Protein AF-A0A536CK21-F1 (afdb_monomer_lite)

Sequence (171 aa):
MSGPRALVLLSLALVAFRLASAALVVVQPGFTDAFYYASVARRLAHGDGLTADFVWNFIEAPNFAPLPVPSHRFWMPLTSVVQAVGIVALEPALGTFRAAQAAIVAVGAFVPAAAYLAARAIGGSSRAALVGAALTGIGGGAFAPAWVTLDSFAIAALVGTLFFVAFERAA

Secondary structure (DSSP, 8-state):
--HHHHHHHHHHHHHHHHHHHHHHT-SS--SHHHHHHHHHHHHHHTT--SEESS-SSTTTSGGGPPSSEE--SSS-THHHHHHHHHHHHHHHHH-HHHHHHHHHHHHHTTHHHHHHHHHHHTT--HHHHHHHHHHHHTTTTTTGGGGTSSSSHHHHHHHHHHHHHHHHHH-

Foldseek 3Di:
DDLVVLLVVLLVVLLVVLVCCCVPPPVDADDLVLVVLLQQLVCCLVPVNQWQQDDSDCQQQPPNNHPGTHPQPPHDNVLSPLLNVQCNVPCVPQNSLVSSLVSLSVLLSCLLVLQLLLCVLVVHDSVRSNVSSNCVSCVVVVCNCVSRGSDCSSVCSRVVSVVVSVVSVVD

pLDDT: mean 94.37, std 5.35, range [59.34, 98.88]

Structure (mmCIF, N/CA/C/O backbone):
data_AF-A0A536CK21-F1
#
_entry.id   AF-A0A536CK21-F1
#
loop_
_atom_site.group_PDB
_atom_site.id
_atom_site.type_symbol
_atom_site.label_atom_id
_atom_site.label_alt_id
_atom_site.label_comp_id
_atom_site.label_asym_id
_atom_site.label_entity_id
_atom_site.label_seq_id
_atom_site.pdbx_PDB_ins_code
_atom_site.Cartn_x
_atom_site.Cartn_y
_atom_site.Cartn_z
_atom_site.occupancy
_atom_site.B_iso_or_equiv
_atom_site.auth_seq_id
_atom_site.auth_comp_id
_atom_site.auth_asym_id
_atom_site.auth_atom_id
_atom_site.pdbx_PDB_model_num
ATOM 1 N N . MET A 1 1 ? -22.508 10.118 18.276 1.00 59.34 1 MET A N 1
ATOM 2 C CA . MET A 1 1 ? -22.511 9.506 16.924 1.00 59.34 1 MET A CA 1
ATOM 3 C C . MET A 1 1 ? -22.443 7.993 17.059 1.00 59.34 1 MET A C 1
ATOM 5 O O . MET A 1 1 ? -21.787 7.527 17.980 1.00 59.34 1 MET A O 1
ATOM 9 N N . SER A 1 2 ? -23.096 7.228 16.180 1.00 76.94 2 SER A N 1
ATOM 10 C CA . SER A 1 2 ? -22.942 5.767 16.160 1.00 76.94 2 SER A CA 1
ATOM 11 C C . SER A 1 2 ? -21.528 5.371 15.710 1.00 76.94 2 SER A C 1
ATOM 13 O O . SER A 1 2 ? -20.902 6.091 14.928 1.00 76.94 2 SER A O 1
ATOM 15 N N . GLY A 1 3 ? -21.031 4.226 16.189 1.00 81.50 3 GLY A N 1
ATOM 16 C CA . GLY A 1 3 ? -19.699 3.704 15.847 1.00 81.50 3 GLY A CA 1
ATOM 17 C C . GLY A 1 3 ? -19.396 3.680 14.339 1.00 81.50 3 GLY A C 1
ATOM 18 O O . GLY A 1 3 ? -18.351 4.192 13.946 1.00 81.50 3 GLY A O 1
ATOM 19 N N . PRO A 1 4 ? -20.317 3.204 13.475 1.00 87.50 4 PRO A N 1
ATOM 20 C CA . PRO A 1 4 ? -20.099 3.178 12.027 1.00 87.50 4 PRO A CA 1
ATOM 21 C C . PRO A 1 4 ? -19.946 4.565 11.391 1.00 87.50 4 PRO A C 1
ATOM 23 O O . PRO A 1 4 ? -19.056 4.771 10.573 1.00 87.50 4 PRO A O 1
ATOM 26 N N . ARG A 1 5 ? -20.766 5.549 11.793 1.00 92.88 5 ARG A N 1
ATOM 27 C CA . ARG A 1 5 ? -20.655 6.923 11.266 1.00 92.88 5 ARG A CA 1
ATOM 28 C C . ARG A 1 5 ? -19.329 7.564 11.667 1.00 92.88 5 ARG A C 1
ATOM 30 O O . ARG A 1 5 ? -18.701 8.231 10.853 1.00 92.88 5 ARG A O 1
ATOM 37 N N . ALA A 1 6 ? -18.901 7.346 12.911 1.00 94.38 6 ALA A N 1
ATOM 38 C CA . ALA A 1 6 ? -17.611 7.831 13.390 1.00 94.38 6 ALA A CA 1
ATOM 39 C C . ALA A 1 6 ? -16.441 7.194 12.627 1.00 94.38 6 ALA A C 1
ATOM 41 O O . ALA A 1 6 ? -15.510 7.904 12.261 1.00 94.38 6 ALA A O 1
ATOM 42 N N . LEU A 1 7 ? -16.518 5.892 12.333 1.00 95.69 7 LEU A N 1
ATOM 43 C CA . LEU A 1 7 ? -15.502 5.198 11.543 1.00 95.69 7 LEU A CA 1
ATOM 44 C C . LEU A 1 7 ? -15.407 5.758 10.120 1.00 95.69 7 LEU A C 1
ATOM 46 O O . LEU A 1 7 ? -14.304 6.010 9.656 1.00 95.69 7 LEU A O 1
ATOM 50 N N . VAL A 1 8 ? -16.537 6.005 9.450 1.00 95.75 8 VAL A N 1
ATOM 51 C CA . VAL A 1 8 ? -16.536 6.587 8.096 1.00 95.75 8 VAL A CA 1
ATOM 52 C C . VAL A 1 8 ? -15.869 7.962 8.089 1.00 95.75 8 VAL A C 1
ATOM 54 O O . VAL A 1 8 ? -14.975 8.194 7.279 1.00 95.75 8 VAL A O 1
ATOM 57 N N . LEU A 1 9 ? -16.246 8.858 9.008 1.00 96.31 9 LEU A N 1
ATOM 58 C CA . LEU A 1 9 ? -15.626 10.186 9.085 1.00 96.31 9 LEU A CA 1
ATOM 59 C C . LEU A 1 9 ? -14.129 10.105 9.406 1.00 96.31 9 LEU A C 1
ATOM 61 O O . LEU A 1 9 ? -13.337 10.822 8.798 1.00 96.31 9 LEU A O 1
ATOM 65 N N . LEU A 1 10 ? -13.737 9.208 10.314 1.00 96.38 10 LEU A N 1
ATOM 66 C CA . LEU A 1 10 ? -12.333 8.960 10.635 1.00 96.38 10 LEU A CA 1
ATOM 67 C C . LEU A 1 10 ? -11.563 8.462 9.405 1.00 96.38 10 LEU A C 1
ATOM 69 O O . LEU A 1 10 ? -10.501 8.996 9.096 1.00 96.38 10 LEU A O 1
ATOM 73 N N . SER A 1 11 ? -12.100 7.487 8.671 1.00 95.56 11 SER A N 1
ATOM 74 C CA . SER A 1 11 ? -11.477 6.973 7.450 1.00 95.56 11 SER A CA 1
ATOM 75 C C . SER A 1 11 ? -11.317 8.059 6.389 1.00 95.56 11 SER A C 1
ATOM 77 O O . SER A 1 11 ? -10.237 8.176 5.818 1.00 95.56 11 SER A O 1
ATOM 79 N N . LEU A 1 12 ? -12.335 8.897 6.166 1.00 96.12 12 LEU A N 1
ATOM 80 C CA . LEU A 1 12 ? -12.250 10.016 5.222 1.00 96.12 12 LEU A CA 1
ATOM 81 C C . LEU A 1 12 ? -11.174 11.032 5.633 1.00 96.12 12 LEU A C 1
ATOM 83 O O . LEU A 1 12 ? -10.358 11.430 4.801 1.00 96.12 12 LEU A O 1
ATOM 87 N N . ALA A 1 13 ? -11.114 11.396 6.918 1.00 96.31 13 ALA A N 1
ATOM 88 C CA . ALA A 1 13 ? -10.077 12.286 7.438 1.00 96.31 13 ALA A CA 1
ATOM 89 C C . ALA A 1 13 ? -8.668 11.695 7.251 1.00 96.31 13 ALA A C 1
ATOM 91 O O . ALA A 1 13 ? -7.738 12.392 6.849 1.00 96.31 13 ALA A O 1
ATOM 92 N N . LEU A 1 14 ? -8.511 10.391 7.480 1.00 95.81 14 LEU A N 1
ATOM 93 C CA . LEU A 1 14 ? -7.236 9.702 7.307 1.00 95.81 14 LEU A CA 1
ATOM 94 C C . LEU A 1 14 ? -6.857 9.504 5.831 1.00 95.81 14 LEU A C 1
ATOM 96 O O . LEU A 1 14 ? -5.671 9.435 5.515 1.00 95.81 14 LEU A O 1
ATOM 100 N N . VAL A 1 15 ? -7.821 9.404 4.914 1.00 95.62 15 VAL A N 1
ATOM 101 C CA . VAL A 1 15 ? -7.544 9.445 3.469 1.00 95.62 15 VAL A CA 1
ATOM 102 C C . VAL A 1 15 ? -7.021 10.826 3.085 1.00 95.62 15 VAL A C 1
ATOM 104 O O . VAL A 1 15 ? -5.980 10.906 2.439 1.00 95.62 15 VAL A O 1
ATOM 107 N N . ALA A 1 16 ? -7.656 11.907 3.546 1.00 95.44 16 ALA A N 1
ATOM 108 C CA . ALA A 1 16 ? -7.159 13.263 3.308 1.00 95.44 16 ALA A CA 1
ATOM 109 C C . ALA A 1 16 ? -5.735 13.459 3.864 1.00 95.44 16 ALA A C 1
ATOM 111 O O . ALA A 1 16 ? -4.869 13.990 3.169 1.00 95.44 16 ALA A O 1
ATOM 112 N N . PHE A 1 17 ? -5.460 12.951 5.070 1.00 93.75 17 PHE A N 1
ATOM 113 C CA . PHE A 1 17 ? -4.116 12.949 5.659 1.00 93.75 17 PHE A CA 1
ATOM 114 C C . PHE A 1 17 ? -3.090 12.208 4.785 1.00 93.75 17 PHE A C 1
ATOM 116 O O . PHE A 1 17 ? -1.996 12.717 4.545 1.00 93.75 17 PHE A O 1
ATOM 123 N N . ARG A 1 18 ? -3.447 11.031 4.259 1.00 93.62 18 ARG A N 1
ATOM 124 C CA . ARG A 1 18 ? -2.583 10.264 3.347 1.00 93.62 18 ARG A CA 1
ATOM 125 C C . ARG A 1 18 ? -2.342 10.995 2.035 1.00 93.62 18 ARG A C 1
ATOM 127 O O . ARG A 1 18 ? -1.206 11.043 1.586 1.00 93.62 18 ARG A O 1
ATOM 134 N N . LEU A 1 19 ? -3.369 11.599 1.444 1.00 95.12 19 LEU A N 1
ATOM 135 C CA . LEU A 1 19 ? -3.214 12.390 0.222 1.00 95.12 19 LEU A CA 1
ATOM 136 C C . LEU A 1 19 ? -2.280 13.587 0.447 1.00 95.12 19 LEU A C 1
ATOM 138 O O . LEU A 1 19 ? -1.420 13.845 -0.391 1.00 95.12 19 LEU A O 1
ATOM 142 N N . ALA A 1 20 ? -2.375 14.256 1.600 1.00 94.00 20 ALA A N 1
ATOM 143 C CA . ALA A 1 20 ? -1.435 15.310 1.977 1.00 94.00 20 ALA A CA 1
ATOM 144 C C . ALA A 1 20 ? -0.002 14.771 2.148 1.00 94.00 20 ALA A C 1
ATOM 146 O O . ALA A 1 20 ? 0.942 15.358 1.621 1.00 94.00 20 ALA A O 1
ATOM 147 N N . SER A 1 21 ? 0.172 13.629 2.823 1.00 92.62 21 SER A N 1
ATOM 148 C CA . SER A 1 21 ? 1.480 12.975 2.972 1.00 92.62 21 SER A CA 1
ATOM 149 C C . SER A 1 21 ? 2.077 12.554 1.624 1.00 92.62 21 SER A C 1
ATOM 151 O O . SER A 1 21 ? 3.250 12.814 1.366 1.00 92.62 21 SER A O 1
ATOM 153 N N . ALA A 1 22 ? 1.274 11.981 0.728 1.00 94.75 22 ALA A N 1
ATOM 154 C CA . ALA A 1 22 ? 1.690 11.640 -0.627 1.00 94.75 22 ALA A CA 1
ATOM 155 C C . ALA A 1 22 ? 2.117 12.898 -1.399 1.00 94.75 22 ALA A C 1
ATOM 157 O O . ALA A 1 22 ? 3.191 12.927 -1.997 1.00 94.75 22 ALA A O 1
ATOM 158 N N . ALA A 1 23 ? 1.322 13.968 -1.352 1.00 94.50 23 ALA A N 1
ATOM 159 C CA . ALA A 1 23 ? 1.612 15.197 -2.082 1.00 94.50 23 ALA A CA 1
ATOM 160 C C . ALA A 1 23 ? 2.877 15.918 -1.584 1.00 94.50 23 ALA A C 1
ATOM 162 O O . ALA A 1 23 ? 3.629 16.434 -2.407 1.00 94.50 23 ALA A O 1
ATOM 163 N N . LEU A 1 24 ? 3.112 15.945 -0.267 1.00 93.56 24 LEU A N 1
ATOM 164 C CA . LEU A 1 24 ? 4.105 16.832 0.353 1.00 93.56 24 LEU A CA 1
ATOM 165 C C . LEU A 1 24 ? 5.353 16.122 0.893 1.00 93.56 24 LEU A C 1
ATOM 167 O O . LEU A 1 24 ? 6.393 16.758 1.026 1.00 93.56 24 LEU A O 1
ATOM 171 N N . VAL A 1 25 ? 5.256 14.836 1.237 1.00 93.25 25 VAL A N 1
ATOM 172 C CA . VAL A 1 25 ? 6.322 14.096 1.937 1.00 93.25 25 VAL A CA 1
ATOM 173 C C . VAL A 1 25 ? 6.850 12.955 1.075 1.00 93.25 25 VAL A C 1
ATOM 175 O O . VAL A 1 25 ? 8.047 12.875 0.812 1.00 93.25 25 VAL A O 1
ATOM 178 N N . VAL A 1 26 ? 5.965 12.079 0.593 1.00 95.00 26 VAL A N 1
ATOM 179 C CA . VAL A 1 26 ? 6.341 10.890 -0.188 1.00 95.00 26 VAL A CA 1
ATOM 180 C C . VAL A 1 26 ? 6.145 11.171 -1.672 1.00 95.00 26 VAL A C 1
ATOM 182 O O . VAL A 1 26 ? 5.185 10.731 -2.306 1.00 95.00 26 VAL A O 1
ATOM 185 N N . VAL A 1 27 ? 7.066 11.961 -2.214 1.00 95.69 27 VAL A N 1
ATOM 186 C CA . VAL A 1 27 ? 7.058 12.416 -3.616 1.00 95.69 27 VAL A CA 1
ATOM 187 C C . VAL A 1 27 ? 7.860 11.505 -4.553 1.00 95.69 27 VAL A C 1
ATOM 189 O O . VAL A 1 27 ? 7.809 11.679 -5.766 1.00 95.69 27 VAL A O 1
ATOM 192 N N . GLN A 1 28 ? 8.574 10.532 -3.985 1.00 94.31 28 GLN A N 1
ATOM 193 C CA . GLN A 1 28 ? 9.357 9.505 -4.671 1.00 94.31 28 GLN A CA 1
ATOM 194 C C . GLN A 1 28 ? 9.480 8.257 -3.774 1.00 94.31 28 GLN A C 1
ATOM 196 O O . GLN A 1 28 ? 9.170 8.346 -2.579 1.00 94.31 28 GLN A O 1
ATOM 201 N N . PRO A 1 29 ? 9.943 7.103 -4.292 1.00 94.12 29 PRO A N 1
ATOM 202 C CA . PRO A 1 29 ? 10.278 5.962 -3.446 1.00 94.12 29 PRO A CA 1
ATOM 203 C C . PRO A 1 29 ? 11.343 6.346 -2.404 1.00 94.12 29 PRO A C 1
ATOM 205 O O . PRO A 1 29 ? 12.332 7.004 -2.724 1.00 94.12 29 PRO A O 1
ATOM 208 N N . GLY A 1 30 ? 11.118 5.973 -1.141 1.00 89.12 30 GLY A N 1
ATOM 209 C CA . GLY A 1 30 ? 11.940 6.444 -0.017 1.00 89.12 30 GLY A CA 1
ATOM 210 C C . GLY A 1 30 ? 13.153 5.574 0.318 1.00 89.12 30 GLY A C 1
ATOM 211 O O . GLY A 1 30 ? 14.025 6.012 1.062 1.00 89.12 30 GLY A O 1
ATOM 212 N N . PHE A 1 31 ? 13.202 4.340 -0.188 1.00 92.56 31 PHE A N 1
ATOM 213 C CA . PHE A 1 31 ? 14.244 3.358 0.116 1.00 92.56 31 PHE A CA 1
ATOM 214 C C . PHE A 1 31 ? 14.293 2.255 -0.952 1.00 92.56 31 PHE A C 1
ATOM 216 O O . PHE A 1 31 ? 13.429 2.187 -1.829 1.00 92.56 31 PHE A O 1
ATOM 223 N N . THR A 1 32 ? 15.313 1.398 -0.883 1.00 94.00 32 THR A N 1
ATOM 224 C CA . THR A 1 32 ? 15.663 0.426 -1.930 1.00 94.00 32 THR A CA 1
ATOM 225 C C . THR A 1 32 ? 14.505 -0.490 -2.336 1.00 94.00 32 THR A C 1
ATOM 227 O O . THR A 1 32 ? 14.250 -0.642 -3.528 1.00 94.00 32 THR A O 1
ATOM 230 N N . ASP A 1 33 ? 13.756 -1.055 -1.386 1.00 94.88 33 ASP A N 1
ATOM 231 C CA . ASP A 1 33 ? 12.666 -1.987 -1.726 1.00 94.88 33 ASP A CA 1
ATOM 232 C C . ASP A 1 33 ? 11.481 -1.268 -2.374 1.00 94.88 33 ASP A C 1
ATOM 234 O O . ASP A 1 33 ? 10.813 -1.820 -3.245 1.00 94.88 33 ASP A O 1
ATOM 238 N N . ALA A 1 34 ? 11.243 -0.004 -2.014 1.00 96.62 34 ALA A N 1
ATOM 239 C CA . ALA A 1 34 ? 10.221 0.796 -2.676 1.00 96.62 34 ALA A CA 1
ATOM 240 C C . ALA A 1 34 ? 10.588 1.072 -4.145 1.00 96.62 34 ALA A C 1
ATOM 242 O O . ALA A 1 34 ? 9.723 1.019 -5.020 1.00 96.62 34 ALA A O 1
ATOM 243 N N . PHE A 1 35 ? 11.872 1.314 -4.444 1.00 96.81 35 PHE A N 1
ATOM 244 C CA . PHE A 1 35 ? 12.350 1.396 -5.830 1.00 96.81 35 PHE A CA 1
ATOM 245 C C . PHE A 1 35 ? 12.203 0.064 -6.561 1.00 96.81 35 PHE A C 1
ATOM 247 O O . PHE A 1 35 ? 11.812 0.052 -7.731 1.00 96.81 35 PHE A O 1
ATOM 254 N N . TYR A 1 36 ? 12.481 -1.043 -5.875 1.00 97.38 36 TYR A N 1
ATOM 255 C CA . TYR A 1 36 ? 12.339 -2.378 -6.431 1.00 97.38 36 TYR A CA 1
ATOM 256 C C . TYR A 1 36 ? 10.905 -2.652 -6.892 1.00 97.38 36 TYR A C 1
ATOM 258 O O . TYR A 1 36 ? 10.674 -2.907 -8.078 1.00 97.38 36 TYR A O 1
ATOM 266 N N . TYR A 1 37 ? 9.934 -2.516 -5.985 1.00 98.06 37 TYR A N 1
ATOM 267 C CA . TYR A 1 37 ? 8.535 -2.782 -6.306 1.00 98.06 37 TYR A CA 1
ATOM 268 C C . TYR A 1 37 ? 8.006 -1.852 -7.395 1.00 98.06 37 TYR A C 1
ATOM 270 O O . TYR A 1 37 ? 7.321 -2.336 -8.296 1.00 98.06 37 TYR A O 1
ATOM 278 N N . ALA A 1 38 ? 8.357 -0.561 -7.349 1.00 98.00 38 ALA A N 1
ATOM 279 C CA . ALA A 1 38 ? 7.933 0.425 -8.341 1.00 98.00 38 ALA A CA 1
ATOM 280 C C . ALA A 1 38 ? 8.483 0.116 -9.740 1.00 98.00 38 ALA A C 1
ATOM 282 O O . ALA A 1 38 ? 7.759 0.211 -10.734 1.00 98.00 38 ALA A O 1
ATOM 283 N N . SER A 1 39 ? 9.754 -0.288 -9.821 1.00 97.88 39 SER A N 1
ATOM 284 C CA . SER A 1 39 ? 10.407 -0.624 -11.091 1.00 97.88 39 SER A CA 1
ATOM 285 C C . SER A 1 39 ? 9.790 -1.874 -11.709 1.00 97.88 39 SER A C 1
ATOM 287 O O . SER A 1 39 ? 9.436 -1.865 -12.889 1.00 97.88 39 SER A O 1
ATOM 289 N N . VAL A 1 40 ? 9.572 -2.920 -10.907 1.00 98.44 40 VAL A N 1
ATOM 290 C CA . VAL A 1 40 ? 8.925 -4.149 -11.385 1.00 98.44 40 VAL A CA 1
ATOM 291 C C . VAL A 1 40 ? 7.444 -3.916 -11.704 1.00 98.44 40 VAL A C 1
ATOM 293 O O . VAL A 1 40 ? 6.943 -4.449 -12.690 1.00 98.44 40 VAL A O 1
ATOM 296 N N . ALA A 1 41 ? 6.737 -3.082 -10.936 1.00 98.69 41 ALA A N 1
ATOM 297 C CA . ALA A 1 41 ? 5.346 -2.724 -11.214 1.00 98.69 41 ALA A CA 1
ATOM 298 C C . ALA A 1 41 ? 5.195 -2.002 -12.557 1.00 98.69 41 ALA A C 1
ATOM 300 O O . ALA A 1 41 ? 4.280 -2.318 -13.314 1.00 98.69 41 ALA A O 1
ATOM 301 N N . ARG A 1 42 ? 6.106 -1.071 -12.873 1.00 98.69 42 ARG A N 1
ATOM 302 C CA . ARG A 1 42 ? 6.147 -0.392 -14.176 1.00 98.69 42 ARG A CA 1
ATOM 303 C C . ARG A 1 42 ? 6.333 -1.391 -15.313 1.00 98.69 42 ARG A C 1
ATOM 305 O O . ARG A 1 42 ? 5.551 -1.386 -16.254 1.00 98.69 42 ARG A O 1
ATOM 312 N N . ARG A 1 43 ? 7.324 -2.278 -15.190 1.00 98.56 43 ARG A N 1
ATOM 313 C CA . ARG A 1 43 ? 7.599 -3.335 -16.178 1.00 98.56 43 ARG A CA 1
ATOM 314 C C . ARG A 1 43 ? 6.382 -4.239 -16.382 1.00 98.56 43 ARG A C 1
ATOM 316 O O . ARG A 1 43 ? 5.952 -4.456 -17.511 1.00 98.56 43 ARG A O 1
ATOM 323 N N . LEU A 1 44 ? 5.755 -4.685 -15.292 1.00 98.81 44 LEU A N 1
ATOM 324 C CA . LEU A 1 44 ? 4.535 -5.487 -15.353 1.00 98.81 44 LEU A CA 1
ATOM 325 C C . LEU A 1 44 ? 3.385 -4.740 -16.049 1.00 98.81 44 LEU A C 1
ATOM 327 O O . LEU A 1 44 ? 2.726 -5.316 -16.912 1.00 98.81 44 LEU A O 1
ATOM 331 N N . ALA A 1 45 ? 3.158 -3.472 -15.701 1.00 98.75 45 ALA A N 1
ATOM 332 C CA . ALA A 1 45 ? 2.110 -2.642 -16.296 1.00 98.75 45 ALA A CA 1
ATOM 333 C C . ALA A 1 45 ? 2.319 -2.395 -17.799 1.00 98.75 45 ALA A C 1
ATOM 335 O O . ALA A 1 45 ? 1.345 -2.231 -18.531 1.00 98.75 45 ALA A O 1
ATOM 336 N N . HIS A 1 46 ? 3.571 -2.387 -18.262 1.00 98.62 46 HIS A N 1
ATOM 337 C CA . HIS A 1 46 ? 3.942 -2.162 -19.664 1.00 98.62 46 HIS A CA 1
ATOM 338 C C . HIS A 1 46 ? 4.097 -3.455 -20.477 1.00 98.62 46 HIS A C 1
ATOM 340 O O . HIS A 1 46 ? 4.421 -3.398 -21.659 1.00 98.62 46 HIS A O 1
ATOM 346 N N . GLY A 1 47 ? 3.806 -4.617 -19.882 1.00 98.38 47 GLY A N 1
ATOM 347 C CA . GLY A 1 47 ? 3.793 -5.906 -20.581 1.00 98.38 47 GLY A CA 1
ATOM 348 C C . GLY A 1 47 ? 5.112 -6.683 -20.545 1.00 98.38 47 GLY A C 1
ATOM 349 O O . GLY A 1 47 ? 5.182 -7.771 -21.110 1.00 98.38 47 GLY A O 1
ATOM 350 N N . ASP A 1 48 ? 6.124 -6.204 -19.818 1.00 98.44 48 ASP A N 1
ATOM 351 C CA . ASP A 1 48 ? 7.423 -6.881 -19.662 1.00 98.44 48 ASP A CA 1
ATOM 352 C C . ASP A 1 48 ? 7.399 -8.020 -18.617 1.00 98.44 48 ASP A C 1
ATOM 354 O O . ASP A 1 48 ? 8.427 -8.633 -18.305 1.00 98.44 48 ASP A O 1
ATOM 358 N N . GLY A 1 49 ? 6.229 -8.289 -18.031 1.00 97.88 49 GLY A N 1
ATOM 359 C CA . GLY A 1 49 ? 6.020 -9.312 -17.009 1.00 97.88 49 GLY A CA 1
ATOM 360 C C . GLY A 1 49 ? 6.668 -8.987 -15.659 1.00 97.88 49 GLY A C 1
ATOM 361 O O . GLY A 1 49 ? 7.143 -7.882 -15.407 1.00 97.88 49 GLY A O 1
ATOM 362 N N . LEU A 1 50 ? 6.686 -9.976 -14.759 1.00 97.75 50 LEU A N 1
ATOM 363 C CA . LEU A 1 50 ? 7.342 -9.883 -13.448 1.00 97.75 50 LEU A CA 1
ATOM 364 C C . LEU A 1 50 ? 8.865 -10.029 -13.592 1.00 97.75 50 LEU A C 1
ATOM 366 O O . LEU A 1 50 ? 9.470 -10.996 -13.116 1.00 97.75 50 LEU A O 1
ATOM 370 N N . THR A 1 51 ? 9.493 -9.055 -14.242 1.00 97.56 51 THR A N 1
ATOM 371 C CA . THR A 1 51 ? 10.934 -9.023 -14.510 1.00 97.56 51 THR A CA 1
ATOM 372 C C . THR A 1 51 ? 11.594 -7.784 -13.912 1.00 97.56 51 THR A C 1
ATOM 374 O O . THR A 1 51 ? 10.937 -6.766 -13.697 1.00 97.56 51 THR A O 1
ATOM 377 N N . ALA A 1 52 ? 12.898 -7.864 -13.655 1.00 96.69 52 ALA A N 1
ATOM 378 C CA . ALA A 1 52 ? 13.738 -6.740 -13.257 1.00 96.69 52 ALA A CA 1
ATOM 379 C C . ALA A 1 52 ? 14.877 -6.564 -14.272 1.00 96.69 52 ALA A C 1
ATOM 381 O O . ALA A 1 52 ? 15.572 -7.518 -14.617 1.00 96.69 52 ALA A O 1
ATOM 382 N N . ASP A 1 53 ? 15.077 -5.339 -14.752 1.00 96.44 53 ASP A N 1
ATOM 383 C CA . ASP A 1 53 ? 16.196 -4.918 -15.612 1.00 96.44 53 ASP A CA 1
ATOM 384 C C . ASP A 1 53 ? 17.387 -4.382 -14.804 1.00 96.44 53 ASP A C 1
ATOM 386 O O . ASP A 1 53 ? 18.215 -3.621 -15.297 1.00 96.44 53 ASP A O 1
ATOM 390 N N . PHE A 1 54 ? 17.475 -4.804 -13.548 1.00 95.00 54 PHE A N 1
ATOM 391 C CA . PHE A 1 54 ? 18.547 -4.522 -12.609 1.00 95.00 54 PHE A CA 1
ATOM 392 C C . PHE A 1 54 ? 18.672 -5.705 -11.647 1.00 95.00 54 PHE A C 1
ATOM 394 O O . PHE A 1 54 ? 17.790 -6.560 -11.574 1.00 95.00 54 PHE A O 1
ATOM 401 N N . VAL A 1 55 ? 19.769 -5.748 -10.895 1.00 93.75 55 VAL A N 1
ATOM 402 C CA . VAL A 1 55 ? 19.980 -6.743 -9.840 1.00 93.75 55 VAL A CA 1
ATOM 403 C C . VAL A 1 55 ? 19.781 -6.057 -8.494 1.00 93.75 55 VAL A C 1
ATOM 405 O O . VAL A 1 55 ? 20.616 -5.249 -8.091 1.00 93.75 55 VAL A O 1
ATOM 408 N N . TRP A 1 56 ? 18.680 -6.358 -7.800 1.00 92.75 56 TRP A N 1
ATOM 409 C CA . TRP A 1 56 ? 18.431 -5.836 -6.449 1.00 92.75 56 TRP A CA 1
ATOM 410 C C . TRP A 1 56 ? 19.189 -6.636 -5.382 1.00 92.75 56 TRP A C 1
ATOM 412 O O . TRP A 1 56 ? 19.740 -6.070 -4.439 1.00 92.75 56 TRP A O 1
ATOM 422 N N . ASN A 1 57 ? 19.260 -7.958 -5.555 1.00 90.81 57 ASN A N 1
ATOM 423 C CA . ASN A 1 57 ? 19.990 -8.877 -4.683 1.00 90.81 57 ASN A CA 1
ATOM 424 C C . ASN A 1 57 ? 20.649 -9.992 -5.505 1.00 90.81 57 ASN A C 1
ATOM 426 O O . ASN A 1 57 ? 20.115 -10.413 -6.529 1.00 90.81 57 ASN A O 1
ATOM 430 N N . PHE A 1 58 ? 21.786 -10.515 -5.037 1.00 88.62 58 PHE A N 1
ATOM 431 C CA . PHE A 1 58 ? 22.534 -11.577 -5.722 1.00 88.62 58 PHE A CA 1
ATOM 432 C C . PHE A 1 58 ? 21.705 -12.840 -6.016 1.00 88.62 58 PHE A C 1
ATOM 434 O O . PHE A 1 58 ? 21.985 -13.532 -6.993 1.00 88.62 58 PHE A O 1
ATOM 441 N N . ILE A 1 59 ? 20.666 -13.130 -5.222 1.00 91.06 59 ILE A N 1
ATOM 442 C CA . ILE A 1 59 ? 19.772 -14.274 -5.458 1.00 91.06 59 ILE A CA 1
ATOM 443 C C . ILE A 1 59 ? 18.935 -14.136 -6.743 1.00 91.06 59 ILE A C 1
ATOM 445 O O . ILE A 1 59 ? 18.473 -15.144 -7.280 1.00 91.06 59 ILE A O 1
ATOM 449 N N . GLU A 1 60 ? 18.736 -12.910 -7.243 1.00 89.38 60 GLU A N 1
ATOM 450 C CA . GLU A 1 60 ? 17.928 -12.627 -8.438 1.00 89.38 60 GLU A CA 1
ATOM 451 C C . GLU A 1 60 ? 18.645 -12.968 -9.745 1.00 89.38 60 GLU A C 1
ATOM 453 O O . GLU A 1 60 ? 17.999 -13.390 -10.704 1.00 89.38 60 GLU A O 1
ATOM 458 N N . ALA A 1 61 ? 19.975 -12.861 -9.764 1.00 91.75 61 ALA A N 1
ATOM 459 C CA . ALA A 1 61 ? 20.811 -13.124 -10.934 1.00 91.75 61 ALA A CA 1
ATOM 460 C C . ALA A 1 61 ? 21.870 -14.206 -10.639 1.00 91.75 61 ALA A C 1
ATOM 462 O O . ALA A 1 61 ? 23.075 -13.928 -10.687 1.00 91.75 61 ALA A O 1
ATOM 463 N N . PRO A 1 62 ? 21.458 -15.452 -10.324 1.00 90.19 62 PRO A N 1
ATOM 464 C CA . PRO A 1 62 ? 22.407 -16.531 -10.080 1.00 90.19 62 PRO A CA 1
ATOM 465 C C . PRO A 1 62 ? 23.285 -16.751 -11.317 1.00 90.19 62 PRO A C 1
ATOM 467 O O . PRO A 1 62 ? 22.802 -16.690 -12.448 1.00 90.19 62 PRO A O 1
ATOM 470 N N . ASN A 1 63 ? 24.575 -17.018 -11.097 1.00 90.81 63 ASN A N 1
ATOM 471 C CA . ASN A 1 63 ? 25.575 -17.210 -12.156 1.00 90.81 63 ASN A CA 1
ATOM 472 C C . ASN A 1 63 ? 25.677 -16.038 -13.153 1.00 90.81 63 ASN A C 1
ATOM 474 O O . ASN A 1 63 ? 25.982 -16.264 -14.320 1.00 90.81 63 ASN A O 1
ATOM 478 N N . PHE A 1 64 ? 25.417 -14.801 -12.709 1.00 88.75 64 PHE A N 1
ATOM 479 C CA . PHE A 1 64 ? 25.452 -13.604 -13.561 1.00 88.75 64 PHE A CA 1
ATOM 480 C C . PHE A 1 64 ? 24.511 -13.695 -14.775 1.00 88.75 64 PHE A C 1
ATOM 482 O O . PHE A 1 64 ? 24.867 -13.280 -15.878 1.00 88.75 64 PHE A O 1
ATOM 489 N N . ALA A 1 65 ? 23.312 -14.256 -14.576 1.00 91.50 65 ALA A N 1
ATOM 490 C CA . ALA A 1 65 ? 22.285 -14.309 -15.613 1.00 91.50 65 ALA A CA 1
ATOM 491 C C . ALA A 1 65 ? 22.063 -12.919 -16.255 1.00 91.50 65 ALA A C 1
ATOM 493 O O . ALA A 1 65 ? 22.007 -11.919 -15.529 1.00 91.50 65 ALA A O 1
ATOM 494 N N . PRO A 1 66 ? 21.939 -12.834 -17.594 1.00 94.50 66 PRO A N 1
ATOM 495 C CA . PRO A 1 66 ? 21.737 -11.561 -18.27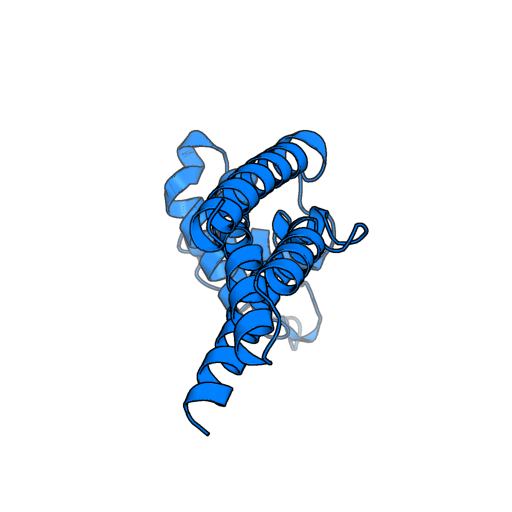3 1.00 94.50 66 PRO A CA 1
ATOM 496 C C . PRO A 1 66 ? 20.377 -10.955 -17.913 1.00 94.50 66 PRO A C 1
ATOM 498 O O . PRO A 1 66 ? 19.402 -11.667 -17.674 1.00 94.50 66 PRO A O 1
ATOM 501 N N . LEU A 1 67 ? 20.318 -9.625 -17.904 1.00 96.31 67 LEU A N 1
ATOM 502 C CA . LEU A 1 67 ? 19.089 -8.872 -17.676 1.00 96.31 67 LEU A CA 1
ATOM 503 C C . LEU A 1 67 ? 18.194 -8.874 -18.937 1.00 96.31 67 LEU A C 1
ATOM 505 O O . LEU A 1 67 ? 18.723 -8.901 -20.050 1.00 96.31 67 LEU A O 1
ATOM 509 N N . PRO A 1 68 ? 16.858 -8.782 -18.788 1.00 96.81 68 PRO A N 1
ATOM 510 C CA . PRO A 1 68 ? 16.131 -8.742 -17.521 1.00 96.81 68 PRO A CA 1
ATOM 511 C C . PRO A 1 68 ? 16.023 -10.129 -16.866 1.00 96.81 68 PRO A C 1
ATOM 513 O O . PRO A 1 68 ? 15.844 -11.141 -17.542 1.00 96.81 68 PRO A O 1
ATOM 516 N N . VAL A 1 69 ? 16.094 -10.172 -15.535 1.00 96.00 69 VAL A N 1
ATOM 517 C CA . VAL A 1 69 ? 15.952 -11.405 -14.743 1.00 96.00 69 VAL A CA 1
ATOM 518 C C . VAL A 1 69 ? 14.538 -11.539 -14.165 1.00 96.00 69 VAL A C 1
ATOM 520 O O . VAL A 1 69 ? 13.835 -10.535 -14.011 1.00 96.00 69 VAL A O 1
ATOM 523 N N . PRO A 1 70 ? 14.086 -12.760 -13.815 1.00 95.50 70 PRO A N 1
ATOM 524 C CA . PRO A 1 70 ? 12.860 -12.933 -13.045 1.00 95.50 70 PRO A CA 1
ATOM 525 C C . PRO A 1 70 ? 12.941 -12.191 -11.708 1.00 95.50 70 PRO A C 1
ATOM 527 O O . PRO A 1 70 ? 13.888 -12.379 -10.944 1.00 95.50 70 PRO A O 1
ATOM 530 N N . SER A 1 71 ? 11.926 -11.378 -11.426 1.00 96.06 71 SER A N 1
ATOM 531 C CA . SER A 1 71 ? 11.790 -10.670 -10.148 1.00 96.06 71 SER A CA 1
ATOM 532 C C . SER A 1 71 ? 11.242 -11.590 -9.042 1.00 96.06 71 SER A C 1
ATOM 534 O O . SER A 1 71 ? 10.937 -12.761 -9.268 1.00 96.06 71 SER A O 1
ATOM 536 N N . HIS A 1 72 ? 11.079 -11.038 -7.844 1.00 95.56 72 HIS A N 1
ATOM 537 C CA . HIS A 1 72 ? 10.399 -11.612 -6.683 1.00 95.56 72 HIS A CA 1
ATOM 538 C C . HIS A 1 72 ? 10.982 -12.939 -6.182 1.00 95.56 72 HIS A C 1
ATOM 540 O O . HIS A 1 72 ? 10.269 -13.800 -5.671 1.00 95.56 72 HIS A O 1
ATOM 546 N N . ARG A 1 73 ? 12.308 -13.107 -6.293 1.00 92.75 73 ARG A N 1
ATOM 547 C CA . ARG A 1 73 ? 13.008 -14.251 -5.678 1.00 92.75 73 ARG A CA 1
ATOM 548 C C . ARG A 1 73 ? 13.224 -14.095 -4.176 1.00 92.75 73 ARG A C 1
ATOM 550 O O . ARG A 1 73 ? 13.421 -15.088 -3.485 1.00 92.75 73 ARG A O 1
ATOM 557 N N . PHE A 1 74 ? 13.211 -12.857 -3.694 1.00 91.88 74 PHE A N 1
ATOM 558 C CA . PHE A 1 74 ? 13.345 -12.529 -2.278 1.00 91.88 74 PHE A CA 1
ATOM 559 C C . PHE A 1 74 ? 12.033 -11.995 -1.692 1.00 91.88 74 PHE A C 1
ATOM 561 O O . PHE A 1 74 ? 11.623 -12.395 -0.606 1.00 91.88 74 PHE A O 1
ATOM 568 N N . TRP A 1 75 ? 11.354 -11.116 -2.433 1.00 93.69 75 TRP A N 1
ATOM 569 C CA . TRP A 1 75 ? 10.107 -10.482 -2.018 1.00 93.69 75 TRP A CA 1
ATOM 570 C C . TRP A 1 75 ? 8.875 -11.086 -2.691 1.00 93.69 75 TRP A C 1
ATOM 572 O O . TRP A 1 75 ? 8.957 -11.606 -3.796 1.00 93.69 75 TRP A O 1
ATOM 582 N N . MET A 1 76 ? 7.712 -10.971 -2.045 1.00 95.25 76 MET A N 1
ATOM 583 C CA . MET A 1 76 ? 6.434 -11.473 -2.568 1.00 95.25 76 MET A CA 1
ATOM 584 C C . MET A 1 76 ? 5.858 -10.540 -3.656 1.00 95.25 76 MET A C 1
ATOM 586 O O . MET A 1 76 ? 5.923 -9.321 -3.494 1.00 95.25 76 MET A O 1
ATOM 590 N N . PRO A 1 77 ? 5.215 -11.062 -4.721 1.00 97.25 77 PRO A N 1
ATOM 591 C CA . PRO A 1 77 ? 4.853 -10.275 -5.911 1.00 97.25 77 PRO A CA 1
ATOM 592 C C . PRO A 1 77 ? 3.628 -9.368 -5.774 1.00 97.25 77 PRO A C 1
ATOM 594 O O . PRO A 1 77 ? 3.426 -8.480 -6.604 1.00 97.25 77 PRO A O 1
ATOM 597 N N . LEU A 1 78 ? 2.794 -9.571 -4.749 1.00 98.19 78 LEU A N 1
ATOM 598 C CA . LEU A 1 78 ? 1.504 -8.883 -4.626 1.00 98.19 78 LEU A CA 1
ATOM 599 C C . LEU A 1 78 ? 1.646 -7.353 -4.642 1.00 98.19 78 LEU A C 1
ATOM 601 O O . LEU A 1 78 ? 0.826 -6.666 -5.245 1.00 98.19 78 LEU A O 1
ATOM 605 N N . THR A 1 79 ? 2.704 -6.823 -4.032 1.00 97.88 79 THR A N 1
ATOM 606 C CA . THR A 1 79 ? 2.965 -5.382 -3.982 1.00 97.88 79 THR A CA 1
ATOM 607 C C . THR A 1 79 ? 3.146 -4.779 -5.374 1.00 97.88 79 THR A C 1
ATOM 609 O O . THR A 1 79 ? 2.473 -3.800 -5.701 1.00 97.88 79 THR A O 1
ATOM 612 N N . SER A 1 80 ? 3.984 -5.380 -6.227 1.00 98.56 80 SER A N 1
ATOM 613 C CA . SER A 1 80 ? 4.162 -4.905 -7.605 1.00 98.56 80 SER A CA 1
ATOM 614 C C . SER A 1 80 ? 2.903 -5.078 -8.446 1.00 98.56 80 SER A C 1
ATOM 616 O O . SER A 1 80 ? 2.613 -4.220 -9.272 1.00 98.56 80 SER A O 1
ATOM 618 N N . VAL A 1 81 ? 2.122 -6.139 -8.218 1.00 98.69 81 VAL A N 1
ATOM 619 C CA . VAL A 1 81 ? 0.844 -6.353 -8.920 1.00 98.69 81 VAL A CA 1
ATOM 620 C C . VAL A 1 81 ? -0.159 -5.247 -8.582 1.00 98.69 81 VAL A C 1
ATOM 622 O O . VAL A 1 81 ? -0.743 -4.655 -9.487 1.00 98.69 81 VAL A O 1
ATOM 625 N N . VAL A 1 82 ? -0.327 -4.914 -7.299 1.00 98.69 82 VAL A N 1
ATOM 626 C CA . VAL A 1 82 ? -1.220 -3.824 -6.861 1.00 98.69 82 VAL A CA 1
ATOM 627 C C . VAL A 1 82 ? -0.783 -2.485 -7.455 1.00 98.69 82 VAL A C 1
ATOM 629 O O . VAL A 1 82 ? -1.610 -1.735 -7.970 1.00 98.69 82 VAL A O 1
ATOM 632 N N . GLN A 1 83 ? 0.516 -2.191 -7.426 1.00 98.75 83 GLN A N 1
ATOM 633 C CA . GLN A 1 83 ? 1.054 -0.969 -8.022 1.00 98.75 83 GLN A CA 1
ATOM 634 C C . GLN A 1 83 ? 0.847 -0.931 -9.542 1.00 98.75 83 GLN A C 1
ATOM 636 O O . GLN A 1 83 ? 0.458 0.110 -10.070 1.00 98.75 83 GLN A O 1
ATOM 641 N N . ALA A 1 84 ? 1.033 -2.056 -10.239 1.00 98.88 84 ALA A N 1
ATOM 642 C CA . ALA A 1 84 ? 0.820 -2.159 -11.680 1.00 98.88 84 ALA A CA 1
ATOM 643 C C . ALA A 1 84 ? -0.636 -1.871 -12.071 1.00 98.88 84 ALA A C 1
ATOM 645 O O . ALA A 1 84 ? -0.863 -1.175 -13.056 1.00 98.88 84 ALA A O 1
ATOM 646 N N . VAL A 1 85 ? -1.621 -2.312 -11.275 1.00 98.69 85 VAL A N 1
ATOM 647 C CA . VAL A 1 85 ? -3.039 -1.946 -11.479 1.00 98.69 85 VAL A CA 1
ATOM 648 C C . VAL A 1 85 ? -3.224 -0.428 -11.444 1.00 98.69 85 VAL A C 1
ATOM 650 O O . VAL A 1 85 ? -3.920 0.129 -12.292 1.00 98.69 85 VAL A O 1
ATOM 653 N N . GLY A 1 86 ? -2.569 0.251 -10.499 1.00 98.56 86 GLY A N 1
ATOM 654 C CA . GLY A 1 86 ? -2.569 1.711 -10.427 1.00 98.56 86 GLY A CA 1
ATOM 655 C C . GLY A 1 86 ? -1.964 2.358 -11.671 1.00 98.56 86 GLY A C 1
ATOM 656 O O . GLY A 1 86 ? -2.578 3.253 -12.248 1.00 98.56 86 GLY A O 1
ATOM 657 N N . ILE A 1 87 ? -0.799 1.873 -12.111 1.00 98.88 87 ILE A N 1
ATOM 658 C CA . ILE A 1 87 ? -0.100 2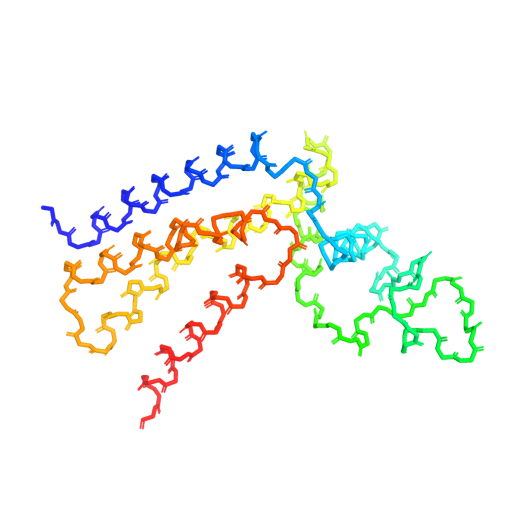.357 -13.312 1.00 98.88 87 ILE A CA 1
ATOM 659 C C . ILE A 1 87 ? -0.989 2.196 -14.550 1.00 98.88 87 ILE A C 1
ATOM 661 O O . ILE A 1 87 ? -1.282 3.189 -15.208 1.00 98.88 87 ILE A O 1
ATOM 665 N N . VAL A 1 88 ? -1.511 0.995 -14.811 1.00 98.75 88 VAL A N 1
ATOM 666 C CA . VAL A 1 88 ? -2.397 0.731 -15.959 1.00 98.75 88 VAL A CA 1
ATOM 667 C C . VAL A 1 88 ? -3.617 1.657 -15.961 1.00 98.75 88 VAL A C 1
ATOM 669 O O . VAL A 1 88 ? -4.022 2.142 -17.015 1.00 98.75 88 VAL A O 1
ATOM 672 N N . ALA A 1 89 ? -4.204 1.922 -14.792 1.00 98.56 89 ALA A N 1
ATOM 673 C CA . ALA A 1 89 ? -5.421 2.720 -14.695 1.00 98.56 89 ALA A CA 1
ATOM 674 C C . ALA A 1 89 ? -5.184 4.239 -14.780 1.00 98.56 89 ALA A C 1
ATOM 676 O O . ALA A 1 89 ? -6.061 4.960 -15.255 1.00 98.56 89 ALA A O 1
ATOM 677 N N . LEU A 1 90 ? -4.053 4.744 -14.271 1.00 98.62 90 LEU A N 1
ATOM 678 C CA . LEU A 1 90 ? -3.895 6.172 -13.949 1.00 98.62 90 LEU A CA 1
ATOM 679 C C . LEU A 1 90 ? -2.606 6.816 -14.481 1.00 98.62 90 LEU A C 1
ATOM 681 O O . LEU A 1 90 ? -2.453 8.035 -14.359 1.00 98.62 90 LEU A O 1
ATOM 685 N N . GLU A 1 91 ? -1.678 6.055 -15.067 1.00 98.38 91 GLU A N 1
ATOM 686 C CA . GLU A 1 91 ? -0.391 6.583 -15.540 1.00 98.38 91 GLU A CA 1
ATOM 687 C C . GLU A 1 91 ? -0.514 7.748 -16.536 1.00 98.38 91 GLU A C 1
ATOM 689 O O . GLU A 1 91 ? 0.202 8.730 -16.333 1.00 98.38 91 GLU A O 1
ATOM 694 N N . PRO A 1 92 ? -1.431 7.745 -17.529 1.00 98.12 92 PRO A N 1
ATOM 695 C CA . PRO A 1 92 ? -1.562 8.871 -18.458 1.00 98.12 92 PRO A CA 1
ATOM 696 C C . PRO A 1 92 ? -1.901 10.207 -17.782 1.00 98.12 92 PRO A C 1
ATOM 698 O O . PRO A 1 92 ? -1.562 11.263 -18.308 1.00 98.12 92 PRO A O 1
ATOM 701 N N . ALA A 1 93 ? -2.573 10.171 -16.627 1.00 98.12 93 ALA A N 1
ATOM 702 C CA . ALA A 1 93 ? -3.005 11.367 -15.906 1.00 98.12 93 ALA A CA 1
ATOM 703 C C . ALA A 1 93 ? -2.033 11.783 -14.793 1.00 98.12 93 ALA A C 1
ATOM 705 O O . ALA A 1 93 ? -1.882 12.972 -14.521 1.00 98.12 93 ALA A O 1
ATOM 706 N N . LEU A 1 94 ? -1.406 10.814 -14.120 1.00 97.62 94 LEU A N 1
ATOM 707 C CA . LEU A 1 94 ? -0.643 11.057 -12.891 1.00 97.62 94 LEU A CA 1
ATOM 708 C C . LEU A 1 94 ? 0.865 10.799 -13.042 1.00 97.62 94 LEU A C 1
ATOM 710 O O . LEU A 1 94 ? 1.647 11.194 -12.175 1.00 97.62 94 LEU A O 1
ATOM 714 N N . GLY A 1 95 ? 1.286 10.136 -14.120 1.00 98.06 95 GLY A N 1
ATOM 715 C CA . GLY A 1 95 ? 2.619 9.557 -14.254 1.00 98.06 95 GLY A CA 1
ATOM 716 C C . GLY A 1 95 ? 2.792 8.284 -13.416 1.00 98.06 95 GLY A C 1
ATOM 717 O O . GLY A 1 95 ? 2.037 8.018 -12.476 1.00 98.06 95 GLY A O 1
ATOM 718 N N . THR A 1 96 ? 3.813 7.489 -13.742 1.00 97.94 96 THR A N 1
ATOM 719 C CA . THR A 1 96 ? 4.004 6.128 -13.210 1.00 97.94 96 THR A CA 1
ATOM 720 C C . THR A 1 96 ? 4.011 6.071 -11.681 1.00 97.94 96 THR A C 1
ATOM 722 O O . THR A 1 96 ? 3.278 5.288 -11.079 1.00 97.94 96 THR A O 1
ATOM 725 N N . PHE A 1 97 ? 4.815 6.922 -11.031 1.00 97.81 97 PHE A N 1
ATOM 726 C CA . PHE A 1 97 ? 4.972 6.898 -9.574 1.00 97.81 97 PHE A CA 1
ATOM 727 C C . PHE A 1 97 ? 3.653 7.188 -8.850 1.00 97.81 97 PHE A C 1
ATOM 729 O O . PHE A 1 97 ? 3.256 6.444 -7.957 1.00 97.81 97 PHE A O 1
ATOM 736 N N . ARG A 1 98 ? 2.950 8.255 -9.246 1.00 98.06 98 ARG A N 1
ATOM 737 C CA . ARG A 1 98 ? 1.697 8.661 -8.596 1.00 98.06 98 ARG A CA 1
ATOM 738 C C . ARG A 1 98 ? 0.560 7.694 -8.897 1.00 98.06 98 ARG A C 1
ATOM 740 O O . ARG A 1 98 ? -0.272 7.466 -8.026 1.00 98.06 98 ARG A O 1
ATOM 747 N N . ALA A 1 99 ? 0.547 7.097 -10.084 1.00 98.50 99 ALA A N 1
ATOM 748 C CA . ALA A 1 99 ? -0.412 6.064 -10.446 1.00 98.50 99 ALA A CA 1
ATOM 749 C C . ALA A 1 99 ? -0.245 4.802 -9.577 1.00 98.50 99 ALA A C 1
ATOM 751 O O . ALA A 1 99 ? -1.213 4.336 -8.974 1.00 98.50 99 ALA A O 1
ATOM 752 N N . ALA A 1 100 ? 0.989 4.316 -9.405 1.00 98.50 100 ALA A N 1
ATOM 753 C CA . ALA A 1 100 ? 1.302 3.240 -8.460 1.00 98.50 100 ALA A CA 1
ATOM 754 C C . ALA A 1 100 ? 0.942 3.620 -7.013 1.00 98.50 100 ALA A C 1
ATOM 756 O O . ALA A 1 100 ? 0.342 2.834 -6.275 1.00 98.50 100 ALA A O 1
ATOM 757 N N . GLN A 1 101 ? 1.273 4.849 -6.612 1.00 98.19 101 GLN A N 1
ATOM 758 C CA . GLN A 1 101 ? 1.023 5.351 -5.264 1.00 98.19 101 GLN A CA 1
ATOM 759 C C . GLN A 1 101 ? -0.470 5.446 -4.959 1.00 98.19 101 GLN A C 1
ATOM 761 O O . GLN A 1 101 ? -0.883 5.114 -3.851 1.00 98.19 101 GLN A O 1
ATOM 766 N N . ALA A 1 102 ? -1.290 5.842 -5.933 1.00 98.00 102 ALA A N 1
ATOM 767 C CA . ALA A 1 102 ? -2.738 5.902 -5.784 1.00 98.00 102 ALA A CA 1
ATOM 768 C C . ALA A 1 102 ? -3.333 4.528 -5.437 1.00 98.00 102 ALA A C 1
ATOM 770 O O . ALA A 1 102 ? -4.199 4.446 -4.564 1.00 98.00 102 ALA A O 1
ATOM 771 N N . ALA A 1 103 ? -2.827 3.445 -6.038 1.00 98.12 103 ALA A N 1
ATOM 772 C CA . ALA A 1 103 ? -3.250 2.089 -5.689 1.00 98.12 103 ALA A CA 1
ATOM 773 C C . ALA A 1 103 ? -2.873 1.715 -4.244 1.00 98.12 103 ALA A C 1
ATOM 775 O O . ALA A 1 103 ? -3.702 1.165 -3.518 1.00 98.12 103 ALA A O 1
ATOM 776 N N . ILE A 1 104 ? -1.669 2.074 -3.780 1.00 97.75 104 ILE A N 1
ATOM 777 C CA . ILE A 1 104 ? -1.278 1.849 -2.378 1.00 97.75 104 ILE A CA 1
ATOM 778 C C . ILE A 1 104 ? -2.114 2.696 -1.413 1.00 97.75 104 ILE A C 1
ATOM 780 O O . ILE A 1 104 ? -2.577 2.181 -0.396 1.00 97.75 104 ILE A O 1
ATOM 784 N N . VAL A 1 105 ? -2.377 3.965 -1.734 1.00 96.75 105 VAL A N 1
ATOM 785 C CA . VAL A 1 105 ? -3.251 4.836 -0.929 1.00 96.75 105 VAL A CA 1
ATOM 786 C C . VAL A 1 105 ? -4.658 4.241 -0.827 1.00 96.75 105 VAL A C 1
ATOM 788 O O . VAL A 1 105 ? -5.248 4.261 0.256 1.00 96.75 105 VAL A O 1
ATOM 791 N N . ALA A 1 106 ? -5.179 3.668 -1.917 1.00 97.12 106 ALA A N 1
ATOM 792 C CA . ALA A 1 106 ? -6.468 2.984 -1.92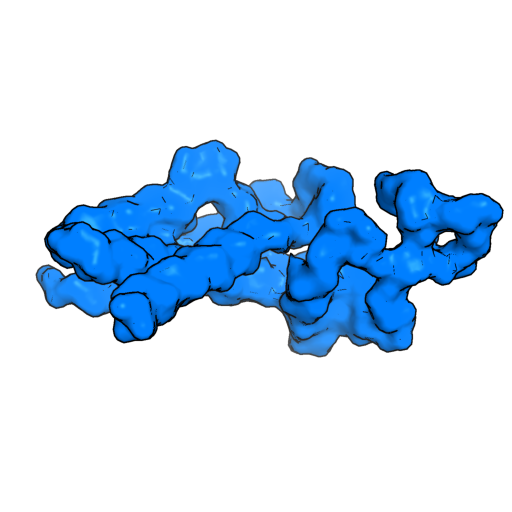0 1.00 97.12 106 ALA A CA 1
ATOM 793 C C . ALA A 1 106 ? -6.473 1.766 -0.983 1.00 97.12 106 ALA A C 1
ATOM 795 O O . ALA A 1 106 ? -7.412 1.611 -0.206 1.00 97.12 106 ALA A O 1
ATOM 796 N N . VAL A 1 107 ? -5.412 0.951 -0.971 1.00 97.12 107 VAL A N 1
ATOM 797 C CA . VAL A 1 107 ? -5.244 -0.135 0.016 1.00 97.12 107 VAL A CA 1
ATOM 798 C C . VAL A 1 107 ? -5.172 0.426 1.442 1.00 97.12 107 VAL A C 1
ATOM 800 O O . VAL A 1 107 ? -5.902 -0.014 2.335 1.00 97.12 107 VAL A O 1
ATOM 803 N N . GLY A 1 108 ? -4.341 1.448 1.657 1.00 95.12 108 GLY A N 1
ATOM 804 C CA . GLY A 1 108 ? -4.150 2.113 2.945 1.00 95.12 108 GLY A CA 1
ATOM 805 C C . GLY A 1 108 ? -5.434 2.720 3.522 1.00 95.12 108 GLY A C 1
ATOM 806 O O . GLY A 1 108 ? -5.580 2.797 4.744 1.00 95.12 108 GLY A O 1
ATOM 807 N N . ALA A 1 109 ? -6.398 3.095 2.676 1.00 95.50 109 ALA A N 1
ATOM 808 C CA . ALA A 1 109 ? -7.698 3.620 3.094 1.00 95.50 109 ALA A CA 1
ATOM 809 C C . ALA A 1 109 ? -8.517 2.616 3.927 1.00 95.50 109 ALA A C 1
ATOM 811 O O . ALA A 1 109 ? -9.328 3.027 4.761 1.00 95.50 109 ALA A O 1
ATOM 812 N N . PHE A 1 110 ? -8.279 1.312 3.754 1.00 96.44 110 PHE A N 1
ATOM 813 C CA . PHE A 1 110 ? -8.987 0.254 4.479 1.00 96.44 110 PHE A CA 1
ATOM 814 C C . PHE A 1 110 ? -8.300 -0.168 5.782 1.00 96.44 110 PHE A C 1
ATOM 816 O O . PHE A 1 110 ? -8.938 -0.806 6.621 1.00 96.44 110 PHE A O 1
ATOM 823 N N . VAL A 1 111 ? -7.044 0.230 6.013 1.00 95.75 111 VAL A N 1
ATOM 824 C CA . VAL A 1 111 ? -6.295 -0.106 7.239 1.00 95.75 111 VAL A CA 1
ATOM 825 C C . VAL A 1 111 ? -7.034 0.318 8.524 1.00 95.75 111 VAL A C 1
ATOM 827 O O . VAL A 1 111 ? -7.151 -0.511 9.427 1.00 95.75 111 VAL A O 1
ATOM 830 N N . PRO A 1 112 ? -7.613 1.535 8.639 1.00 95.62 112 PRO A N 1
ATOM 831 C CA . PRO A 1 112 ? -8.374 1.922 9.832 1.00 95.62 112 PRO A CA 1
ATOM 832 C C . PRO A 1 112 ? -9.614 1.050 10.055 1.00 95.62 112 PRO A C 1
ATOM 834 O O . PRO A 1 112 ? -9.944 0.717 11.191 1.00 95.62 112 PRO A O 1
ATOM 837 N N . ALA A 1 113 ? -10.296 0.652 8.977 1.00 96.31 113 ALA A N 1
ATOM 838 C CA . ALA A 1 113 ? -11.467 -0.213 9.066 1.00 96.31 113 ALA A CA 1
ATOM 839 C C . ALA A 1 113 ? -11.081 -1.628 9.515 1.00 96.31 113 ALA A C 1
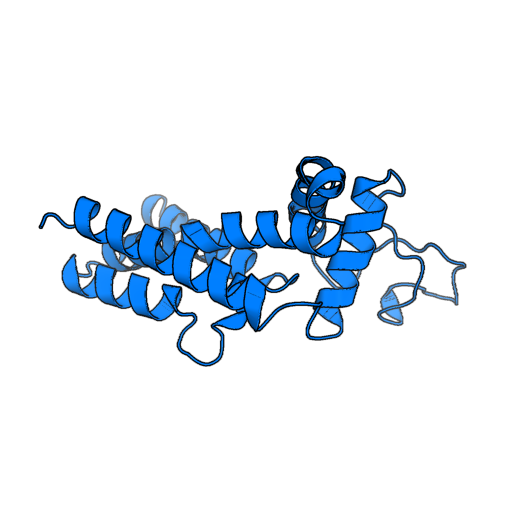ATOM 841 O O . ALA A 1 113 ? -11.738 -2.183 10.394 1.00 96.31 113 ALA A O 1
ATOM 842 N N . ALA A 1 114 ? -9.988 -2.184 8.986 1.00 96.94 114 ALA A N 1
ATOM 843 C CA . ALA A 1 114 ? -9.466 -3.476 9.422 1.00 96.94 114 ALA A CA 1
ATOM 844 C C . ALA A 1 114 ? -9.040 -3.452 10.900 1.00 96.94 114 ALA A C 1
ATOM 846 O O . ALA A 1 114 ? -9.419 -4.342 11.658 1.00 96.94 114 ALA A O 1
ATOM 847 N N . ALA A 1 115 ? -8.350 -2.394 11.338 1.00 96.31 115 ALA A N 1
ATOM 848 C CA . ALA A 1 115 ? -7.980 -2.204 12.741 1.00 96.31 115 ALA A CA 1
ATOM 849 C C . ALA A 1 115 ? -9.211 -2.075 13.655 1.00 96.31 115 ALA A C 1
ATOM 851 O O . ALA A 1 115 ? -9.255 -2.678 14.728 1.00 96.31 115 ALA A O 1
ATOM 852 N N . TYR A 1 116 ? -10.243 -1.341 13.217 1.00 97.12 116 TYR A N 1
ATOM 853 C CA . TYR A 1 116 ? -11.518 -1.272 13.931 1.00 97.12 116 TYR A CA 1
ATOM 854 C C . TYR A 1 116 ? -12.142 -2.665 14.072 1.00 97.12 116 TYR A C 1
ATOM 856 O O . TYR A 1 116 ? -12.523 -3.052 15.174 1.00 97.12 116 TYR A O 1
ATOM 864 N N . LEU A 1 117 ? -12.231 -3.430 12.979 1.00 96.31 117 LEU A N 1
ATOM 865 C CA . LEU A 1 117 ? -12.802 -4.779 12.984 1.00 96.31 117 LEU A CA 1
ATOM 866 C C . LEU A 1 117 ? -12.032 -5.724 13.909 1.00 96.31 117 LEU A C 1
ATOM 868 O O . LEU A 1 117 ? -12.663 -6.413 14.706 1.00 96.31 117 LEU A O 1
ATOM 872 N N . ALA A 1 118 ? -10.701 -5.709 13.857 1.00 96.81 118 ALA A N 1
ATOM 873 C CA . ALA A 1 118 ? -9.859 -6.519 14.732 1.00 96.81 118 ALA A CA 1
ATOM 874 C C . ALA A 1 118 ? -10.066 -6.170 16.209 1.00 96.81 118 ALA A C 1
ATOM 876 O O . ALA A 1 118 ? -10.298 -7.056 17.027 1.00 96.81 118 ALA A O 1
ATOM 877 N N . ALA A 1 119 ? -10.089 -4.877 16.547 1.00 96.62 119 ALA A N 1
ATOM 878 C CA . ALA A 1 119 ? -10.364 -4.437 17.910 1.00 96.62 119 ALA A CA 1
ATOM 879 C C . ALA A 1 119 ? -11.766 -4.856 18.385 1.00 96.62 119 ALA A C 1
ATOM 881 O O . ALA A 1 119 ? -11.942 -5.201 19.552 1.00 96.62 119 ALA A O 1
ATOM 882 N N . ARG A 1 120 ? -12.769 -4.843 17.496 1.00 95.12 120 ARG A N 1
ATOM 883 C CA . ARG A 1 120 ? -14.119 -5.327 17.819 1.00 95.12 120 ARG A CA 1
ATOM 884 C C . ARG A 1 120 ? -14.178 -6.847 17.983 1.00 95.12 120 ARG A C 1
ATOM 886 O O . ARG A 1 120 ? -14.943 -7.291 18.832 1.00 95.12 120 ARG A O 1
ATOM 893 N N . ALA A 1 121 ? -13.400 -7.606 17.211 1.00 94.69 121 ALA A N 1
ATOM 894 C CA . ALA A 1 121 ? -13.346 -9.067 17.293 1.00 94.69 121 ALA A CA 1
ATOM 895 C C . A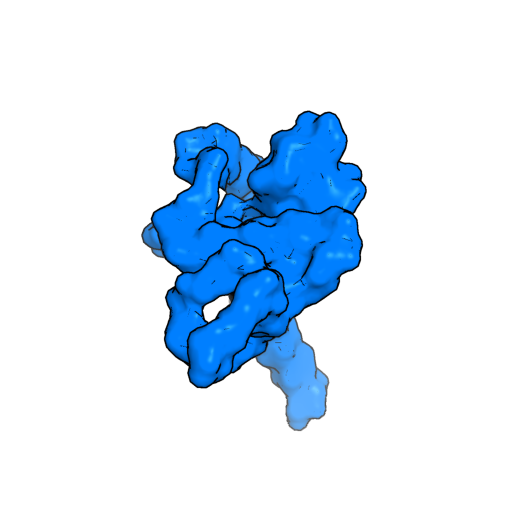LA A 1 121 ? -12.806 -9.537 18.652 1.00 94.69 121 ALA A C 1
ATOM 897 O O . ALA A 1 121 ? -13.384 -10.414 19.274 1.00 94.69 121 ALA A O 1
ATOM 898 N N . ILE A 1 122 ? -11.795 -8.855 19.199 1.00 94.50 122 ILE A N 1
ATOM 899 C CA . ILE A 1 122 ? -11.226 -9.183 20.520 1.00 94.50 122 ILE A CA 1
ATOM 900 C C . ILE A 1 122 ? -12.014 -8.593 21.710 1.00 94.50 122 ILE A C 1
ATOM 902 O O . ILE A 1 122 ? -11.473 -8.428 22.802 1.00 94.50 122 ILE A O 1
ATOM 906 N N . GLY A 1 123 ? -13.280 -8.208 21.509 1.00 94.81 123 GLY A N 1
ATOM 907 C CA . GLY A 1 123 ? -14.149 -7.680 22.571 1.00 94.81 123 GLY A CA 1
ATOM 908 C C . GLY A 1 123 ? -13.946 -6.199 22.920 1.00 94.81 123 GLY A C 1
ATOM 909 O O . GLY A 1 123 ? -14.515 -5.703 23.895 1.00 94.81 123 GLY A O 1
ATOM 910 N N . GLY A 1 124 ? -13.173 -5.449 22.130 1.00 96.00 124 GLY A N 1
ATOM 911 C CA . GLY A 1 124 ? -12.963 -4.020 22.342 1.00 96.00 124 GLY A CA 1
ATOM 912 C C . GLY A 1 124 ? -14.251 -3.200 22.205 1.00 96.00 124 GLY A C 1
ATOM 913 O O . GLY A 1 124 ? -15.072 -3.402 21.302 1.00 96.00 124 GLY A O 1
ATOM 914 N N . SER A 1 125 ? -14.418 -2.205 23.082 1.00 95.94 125 SER A N 1
ATOM 915 C CA . SER A 1 125 ? -15.523 -1.246 22.970 1.00 95.94 125 SER A CA 1
ATOM 916 C C . SER A 1 125 ? -15.443 -0.461 21.655 1.00 95.94 125 SER A C 1
ATOM 918 O O . SER A 1 125 ? -14.363 -0.260 21.097 1.00 95.94 125 SER A O 1
ATOM 920 N N . SER A 1 126 ? -16.569 0.076 21.169 1.00 95.44 126 SER A N 1
ATOM 921 C CA . SER A 1 126 ? -16.547 0.895 19.945 1.00 95.44 126 SER A CA 1
ATOM 922 C C . SER A 1 126 ? -15.618 2.107 20.062 1.00 95.44 126 SER A C 1
ATOM 924 O O . SER A 1 126 ? -15.076 2.543 19.051 1.00 95.44 126 SER A O 1
ATOM 926 N N . ARG A 1 127 ? -15.435 2.665 21.266 1.00 95.81 127 ARG A N 1
ATOM 927 C CA . ARG A 1 127 ? -14.511 3.782 21.491 1.00 95.81 127 ARG A CA 1
ATOM 928 C C . ARG A 1 127 ? -13.059 3.319 21.393 1.00 95.81 127 ARG A C 1
ATOM 930 O O . ARG A 1 127 ? -12.285 3.959 20.693 1.00 95.81 127 ARG A O 1
ATOM 937 N N . ALA A 1 128 ? -12.713 2.202 22.034 1.00 96.19 128 ALA A N 1
ATOM 938 C CA . ALA A 1 128 ? -11.374 1.621 21.947 1.00 96.19 128 ALA A CA 1
ATOM 939 C C . ALA A 1 128 ? -11.018 1.239 20.500 1.00 96.19 128 ALA A C 1
ATOM 941 O O . ALA A 1 128 ? -9.931 1.558 20.030 1.00 96.19 128 ALA A O 1
ATOM 942 N N . ALA A 1 129 ? -11.964 0.657 19.760 1.00 97.19 129 ALA A N 1
ATOM 943 C CA . ALA A 1 129 ? -11.775 0.315 18.354 1.00 97.19 129 ALA A CA 1
ATOM 944 C C . ALA A 1 129 ? -11.559 1.549 17.458 1.00 97.19 129 ALA A C 1
ATOM 946 O O . ALA A 1 129 ? -10.724 1.507 16.559 1.00 97.19 129 ALA A O 1
ATOM 947 N N . LEU A 1 130 ? -12.258 2.665 17.712 1.00 97.50 130 LEU A N 1
ATOM 948 C CA . LEU A 1 130 ? -12.012 3.929 17.000 1.00 97.50 130 LEU A CA 1
ATOM 949 C C . LEU A 1 130 ? -10.632 4.515 17.324 1.00 97.50 130 LEU A C 1
ATOM 951 O O . LEU A 1 130 ? -9.976 5.037 16.429 1.00 97.50 130 LEU A O 1
ATOM 955 N N . VAL A 1 131 ? -10.180 4.413 18.578 1.00 96.25 131 VAL A N 1
ATOM 956 C CA . VAL A 1 131 ? -8.828 4.843 18.971 1.00 96.25 131 VAL A CA 1
ATOM 957 C C . VAL A 1 131 ? -7.772 3.994 18.265 1.00 96.25 131 VAL A C 1
ATOM 959 O O . VAL A 1 131 ? -6.858 4.555 17.669 1.00 96.25 131 VAL A O 1
ATOM 962 N N . GLY A 1 132 ? -7.928 2.667 18.252 1.00 95.50 132 GLY A N 1
ATOM 963 C CA . GLY A 1 132 ? -7.043 1.769 17.506 1.00 95.50 132 GLY A CA 1
ATOM 964 C C . GLY A 1 132 ? -7.009 2.106 16.014 1.00 95.50 132 GLY A C 1
ATOM 965 O O . GLY A 1 132 ? -5.939 2.313 15.451 1.00 95.50 132 GLY A O 1
ATOM 966 N N . ALA A 1 133 ? -8.180 2.281 15.394 1.00 96.44 133 ALA A N 1
ATOM 967 C CA . ALA A 1 133 ? -8.294 2.692 13.997 1.00 96.44 133 ALA A CA 1
ATOM 968 C C . ALA A 1 133 ? -7.598 4.030 13.704 1.00 96.44 133 ALA A C 1
ATOM 970 O O . ALA A 1 133 ? -6.957 4.168 12.663 1.00 96.44 133 ALA A O 1
ATOM 971 N N . ALA A 1 134 ? -7.696 5.003 14.614 1.00 95.62 134 ALA A N 1
ATOM 972 C CA . ALA A 1 134 ? -7.037 6.295 14.469 1.00 95.62 134 ALA A CA 1
ATOM 973 C C . ALA A 1 134 ? -5.512 6.163 14.576 1.00 95.62 134 ALA A C 1
ATOM 975 O O . ALA A 1 134 ? -4.806 6.645 13.693 1.00 95.62 134 ALA A O 1
ATOM 976 N N . LEU A 1 135 ? -5.010 5.469 15.605 1.00 94.38 135 LEU A N 1
ATOM 977 C CA . LEU A 1 135 ? -3.575 5.280 15.843 1.00 94.38 135 LEU A CA 1
ATOM 978 C C . LEU A 1 135 ? -2.902 4.497 14.712 1.00 94.38 135 LEU A C 1
ATOM 980 O O . LEU A 1 135 ? -1.879 4.933 14.182 1.00 94.38 135 LEU A O 1
ATOM 984 N N . THR A 1 136 ? -3.495 3.382 14.283 1.00 93.44 136 THR A N 1
ATOM 985 C CA . THR A 1 136 ? -3.007 2.644 13.112 1.00 93.44 136 THR A CA 1
ATOM 986 C C . THR A 1 136 ? -3.168 3.486 11.849 1.00 93.44 136 THR A C 1
ATOM 988 O O . THR A 1 136 ? -2.280 3.523 11.005 1.00 93.44 136 THR A O 1
ATOM 991 N N . GLY A 1 137 ? -4.267 4.231 11.736 1.00 93.19 137 GLY A N 1
ATOM 992 C CA . GLY A 1 137 ? -4.568 5.091 10.601 1.00 93.19 137 GLY A CA 1
ATOM 993 C C . GLY A 1 137 ? -3.533 6.181 10.333 1.00 93.19 137 GLY A C 1
ATOM 994 O O . GLY A 1 137 ? -3.180 6.400 9.177 1.00 93.19 137 GLY A O 1
ATOM 995 N N . ILE A 1 138 ? -3.008 6.818 11.379 1.00 92.06 138 ILE A N 1
ATOM 996 C CA . ILE A 1 138 ? -1.902 7.784 11.270 1.00 92.06 138 ILE A CA 1
ATOM 997 C C . ILE A 1 138 ? -0.527 7.105 11.160 1.00 92.06 138 ILE A C 1
ATOM 999 O O . ILE A 1 138 ? 0.485 7.790 11.095 1.00 92.06 138 ILE A O 1
ATOM 1003 N N . GLY A 1 139 ? -0.471 5.768 11.172 1.00 86.25 139 GLY A N 1
ATOM 1004 C CA . GLY A 1 139 ? 0.769 4.992 11.066 1.00 86.25 139 GLY A CA 1
ATOM 1005 C C . GLY A 1 139 ? 1.585 4.965 12.354 1.00 86.25 139 GLY A C 1
ATOM 1006 O O . GLY A 1 139 ? 2.807 4.892 12.305 1.00 86.25 139 GLY A O 1
ATOM 1007 N N . GLY A 1 140 ? 0.943 5.096 13.520 1.00 78.88 140 GLY A N 1
ATOM 1008 C CA . GLY A 1 140 ? 1.649 5.111 14.807 1.00 78.88 140 GLY A CA 1
ATOM 1009 C C . GLY A 1 140 ? 2.691 6.235 14.928 1.00 78.88 140 GLY A C 1
ATOM 1010 O O . GLY A 1 140 ? 3.652 6.099 15.679 1.00 78.88 140 GLY A O 1
ATOM 1011 N N . GLY A 1 141 ? 2.540 7.320 14.159 1.00 76.19 141 GLY A N 1
ATOM 1012 C CA . GLY A 1 141 ? 3.499 8.421 14.074 1.00 76.19 141 GLY A CA 1
ATOM 1013 C C . GLY A 1 141 ? 4.645 8.126 13.105 1.00 76.19 141 GLY A C 1
ATOM 1014 O O . GLY A 1 141 ? 4.649 8.634 11.986 1.00 76.19 141 GLY A O 1
ATOM 1015 N N . ALA A 1 142 ? 5.605 7.296 13.517 1.00 75.12 142 ALA A N 1
ATOM 1016 C CA . ALA A 1 142 ? 6.833 7.056 12.750 1.00 75.12 142 ALA A CA 1
ATOM 1017 C C . ALA A 1 142 ? 6.597 6.340 11.406 1.00 75.12 142 ALA A C 1
ATOM 1019 O O . ALA A 1 142 ? 7.343 6.557 10.454 1.00 75.12 142 ALA A O 1
ATOM 1020 N N . PHE A 1 143 ? 5.536 5.534 11.299 1.00 76.81 143 PHE A N 1
ATOM 1021 C CA . PHE A 1 143 ? 5.182 4.813 10.075 1.00 76.81 143 PHE A CA 1
ATOM 1022 C C . PHE A 1 143 ? 4.091 5.523 9.266 1.00 76.81 143 PHE A C 1
ATOM 1024 O O . PHE A 1 143 ? 3.499 4.914 8.382 1.00 76.81 143 PHE A O 1
ATOM 1031 N N . ALA A 1 144 ? 3.809 6.809 9.511 1.00 83.62 144 ALA A N 1
ATOM 1032 C CA . ALA A 1 144 ? 2.844 7.553 8.694 1.00 83.62 144 ALA A CA 1
ATOM 1033 C C . ALA A 1 144 ? 3.147 7.480 7.177 1.00 83.62 144 ALA A C 1
ATOM 1035 O O . ALA A 1 144 ? 2.215 7.225 6.406 1.00 83.62 144 ALA A O 1
ATOM 1036 N N . PRO A 1 145 ? 4.418 7.597 6.724 1.00 87.12 145 PRO A N 1
ATOM 1037 C CA . PRO A 1 145 ? 4.760 7.420 5.311 1.00 87.12 145 PRO A CA 1
ATOM 1038 C C . PRO A 1 145 ? 4.486 6.007 4.774 1.00 87.12 145 PRO A C 1
ATOM 1040 O O . PRO A 1 145 ? 4.256 5.866 3.575 1.00 87.12 145 PRO A O 1
ATOM 1043 N N . ALA A 1 146 ? 4.453 4.980 5.639 1.00 85.44 146 ALA A N 1
ATOM 1044 C CA . ALA A 1 146 ? 4.266 3.570 5.271 1.00 85.44 146 ALA A CA 1
ATOM 1045 C C . ALA A 1 146 ? 2.922 3.293 4.569 1.00 85.44 146 ALA A C 1
ATOM 1047 O O . ALA A 1 146 ? 2.771 2.302 3.862 1.00 85.44 146 ALA A O 1
ATOM 1048 N N . TRP A 1 147 ? 1.931 4.175 4.731 1.00 91.94 147 TRP A N 1
ATOM 1049 C CA . TRP A 1 147 ? 0.626 4.033 4.078 1.00 91.94 147 TRP A CA 1
ATOM 1050 C C . TRP A 1 147 ? 0.550 4.602 2.666 1.00 91.94 147 TRP A C 1
ATOM 1052 O O . TRP A 1 147 ? -0.487 4.454 2.018 1.00 91.94 147 TRP A O 1
ATOM 1062 N N . VAL A 1 148 ? 1.598 5.289 2.211 1.00 94.44 148 VAL A N 1
ATOM 1063 C CA . VAL A 1 148 ? 1.618 5.981 0.912 1.00 94.44 148 VAL A CA 1
ATOM 1064 C C . VAL A 1 148 ? 2.908 5.743 0.125 1.00 94.44 148 VAL A C 1
ATOM 1066 O O . VAL A 1 148 ? 3.099 6.309 -0.943 1.00 94.44 148 VAL A O 1
ATOM 1069 N N . THR A 1 149 ? 3.821 4.940 0.648 1.00 94.50 149 THR A N 1
ATOM 1070 C CA . THR A 1 149 ? 5.068 4.535 -0.012 1.00 94.50 149 THR A CA 1
ATOM 1071 C C . THR A 1 149 ? 4.838 3.291 -0.868 1.00 94.50 149 THR A C 1
ATOM 1073 O O . THR A 1 149 ? 3.901 2.532 -0.642 1.00 94.50 149 THR A O 1
ATOM 1076 N N . LEU A 1 150 ? 5.682 3.077 -1.874 1.00 96.81 150 LEU A N 1
ATOM 1077 C CA . LEU A 1 150 ? 5.560 1.969 -2.823 1.00 96.81 150 LEU A CA 1
ATOM 1078 C C . LEU A 1 150 ? 6.143 0.659 -2.272 1.00 96.81 150 LEU A C 1
ATOM 1080 O O . LEU A 1 150 ? 6.939 0.006 -2.939 1.00 96.81 150 LEU A O 1
ATOM 1084 N N . ASP A 1 151 ? 5.737 0.264 -1.067 1.00 94.56 151 ASP A N 1
ATOM 1085 C CA . ASP A 1 151 ? 6.169 -0.971 -0.408 1.00 94.56 151 ASP A CA 1
ATOM 1086 C C . ASP A 1 151 ? 4.994 -1.870 0.011 1.00 94.56 151 ASP A C 1
ATOM 1088 O O . ASP A 1 151 ? 3.843 -1.672 -0.387 1.00 94.56 151 ASP A O 1
ATOM 1092 N N . SER A 1 152 ? 5.307 -2.919 0.771 1.00 95.50 152 SER A N 1
ATOM 1093 C 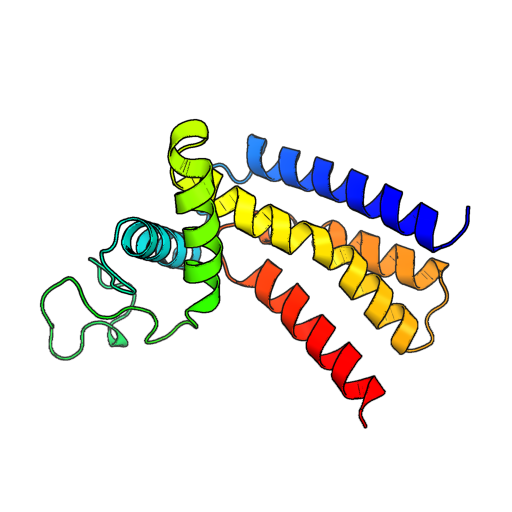CA . SER A 1 152 ? 4.353 -3.934 1.200 1.00 95.50 152 SER A CA 1
ATOM 1094 C C . SER A 1 152 ? 3.635 -3.613 2.514 1.00 95.50 152 SER A C 1
ATOM 1096 O O . SER A 1 152 ? 2.745 -4.380 2.884 1.00 95.50 152 SER A O 1
ATOM 1098 N N . PHE A 1 153 ? 3.947 -2.527 3.233 1.00 94.56 153 PHE A N 1
ATOM 1099 C CA . PHE A 1 153 ? 3.440 -2.313 4.595 1.00 94.56 153 PHE A CA 1
ATOM 1100 C C . PHE A 1 153 ? 1.920 -2.163 4.649 1.00 94.56 153 PHE A C 1
ATOM 1102 O O . PHE A 1 153 ? 1.270 -2.841 5.447 1.00 94.56 153 PHE A O 1
ATOM 1109 N N . ALA A 1 154 ? 1.331 -1.320 3.794 1.00 94.81 154 ALA A N 1
ATOM 1110 C CA . ALA A 1 154 ? -0.122 -1.132 3.749 1.00 94.81 154 ALA A CA 1
ATOM 1111 C C . ALA A 1 154 ? -0.859 -2.435 3.398 1.00 94.81 154 ALA A C 1
ATOM 1113 O O . ALA A 1 154 ? -1.879 -2.766 4.007 1.00 94.81 154 ALA A O 1
ATOM 1114 N N . ILE A 1 155 ? -0.313 -3.193 2.443 1.00 96.50 155 ILE A N 1
ATOM 1115 C CA . ILE A 1 155 ? -0.871 -4.470 1.991 1.00 96.50 155 ILE A CA 1
ATOM 1116 C C . ILE A 1 155 ? -0.770 -5.513 3.106 1.00 96.50 155 ILE A C 1
ATOM 1118 O O . ILE A 1 155 ? -1.769 -6.149 3.431 1.00 96.50 155 ILE A O 1
ATOM 1122 N N . ALA A 1 156 ? 0.400 -5.660 3.728 1.00 95.19 156 ALA A N 1
ATOM 1123 C CA . ALA A 1 156 ? 0.625 -6.602 4.818 1.00 95.19 156 ALA A CA 1
ATOM 1124 C C . ALA A 1 156 ? -0.253 -6.279 6.033 1.00 95.19 156 ALA A C 1
ATOM 1126 O O . ALA A 1 156 ? -0.889 -7.178 6.584 1.00 95.19 156 ALA A O 1
ATOM 1127 N N . ALA A 1 157 ? -0.354 -4.999 6.410 1.00 94.56 157 ALA A N 1
ATOM 1128 C CA . ALA A 1 157 ? -1.221 -4.556 7.495 1.00 94.56 157 ALA A CA 1
ATOM 1129 C C . ALA A 1 157 ? -2.689 -4.900 7.210 1.00 94.56 157 ALA A C 1
ATOM 1131 O O . ALA A 1 157 ? -3.372 -5.435 8.084 1.00 94.56 157 ALA A O 1
ATOM 1132 N N . LEU A 1 158 ? -3.176 -4.642 5.991 1.00 96.12 158 LEU A N 1
ATOM 1133 C CA . LEU A 1 158 ? -4.562 -4.925 5.627 1.00 96.12 158 LEU A CA 1
ATOM 1134 C C . LEU A 1 158 ? -4.835 -6.433 5.554 1.00 96.12 158 LEU A C 1
ATOM 1136 O O . LEU A 1 158 ? -5.703 -6.935 6.265 1.00 96.12 158 LEU A O 1
ATOM 1140 N N . VAL A 1 159 ? -4.093 -7.154 4.712 1.00 96.75 159 VAL A N 1
ATOM 1141 C CA . VAL A 1 159 ? -4.323 -8.581 4.443 1.00 96.75 159 VAL A CA 1
ATOM 1142 C C . VAL A 1 159 ? -4.063 -9.419 5.692 1.00 96.75 159 VAL A C 1
ATOM 1144 O O . VAL A 1 159 ? -4.886 -10.265 6.030 1.00 96.75 159 VAL A O 1
ATOM 1147 N N . GLY A 1 160 ? -2.977 -9.150 6.422 1.00 96.12 160 GLY A N 1
ATOM 1148 C CA . GLY A 1 160 ? -2.659 -9.862 7.659 1.00 96.12 160 GLY A CA 1
ATOM 1149 C C . GLY A 1 160 ? -3.713 -9.649 8.745 1.00 96.12 160 GLY A C 1
ATOM 1150 O O . GLY A 1 160 ? -4.158 -10.611 9.368 1.00 96.12 160 GLY A O 1
ATOM 1151 N N . THR A 1 161 ? -4.189 -8.414 8.932 1.00 96.50 161 THR A N 1
ATOM 1152 C CA . THR A 1 161 ? -5.256 -8.142 9.912 1.00 96.50 161 THR A CA 1
ATOM 1153 C C . THR A 1 161 ? -6.557 -8.842 9.523 1.00 96.50 161 THR A C 1
ATOM 1155 O O . THR A 1 161 ? -7.199 -9.464 10.369 1.00 96.50 161 THR A O 1
ATOM 1158 N N . LEU A 1 162 ? -6.949 -8.776 8.247 1.00 96.56 162 LEU A N 1
ATOM 1159 C CA . LEU A 1 162 ? -8.163 -9.439 7.769 1.00 96.56 162 LEU A CA 1
ATOM 1160 C C . LEU A 1 162 ? -8.072 -10.963 7.875 1.00 96.56 162 LEU A C 1
ATOM 1162 O O . LEU A 1 162 ? -9.073 -11.591 8.215 1.00 96.56 162 LEU A O 1
ATOM 1166 N N . PHE A 1 163 ? -6.892 -11.546 7.650 1.00 96.44 163 PHE A N 1
ATOM 1167 C CA . PHE A 1 163 ? -6.655 -12.969 7.871 1.00 96.44 163 PHE A CA 1
ATOM 1168 C C . PHE A 1 163 ? -6.964 -13.367 9.318 1.00 96.44 163 PHE A C 1
ATOM 1170 O O . PHE A 1 163 ? -7.756 -14.279 9.525 1.00 96.44 163 PHE A O 1
ATOM 1177 N N . PHE A 1 164 ? -6.424 -12.660 10.316 1.00 94.88 164 PHE A N 1
ATOM 1178 C CA . PHE A 1 164 ? -6.683 -12.995 11.723 1.00 94.88 164 PHE A CA 1
ATOM 1179 C C . PHE A 1 164 ? -8.146 -12.792 12.127 1.00 94.88 164 PHE A C 1
ATOM 1181 O O . PHE A 1 164 ? -8.692 -13.611 12.861 1.00 94.88 164 PHE A O 1
ATOM 1188 N N . VAL A 1 165 ? -8.804 -11.746 11.616 1.00 95.00 165 VAL A N 1
ATOM 1189 C CA . VAL A 1 165 ? -10.243 -11.529 11.848 1.00 95.00 165 VAL A CA 1
ATOM 1190 C C . VAL A 1 165 ? -11.085 -12.645 11.227 1.00 95.00 165 VAL A C 1
ATOM 1192 O O . VAL A 1 165 ? -12.084 -13.054 11.807 1.00 95.00 165 VAL A O 1
ATOM 1195 N N . ALA A 1 166 ? -10.718 -13.127 10.040 1.00 94.44 166 ALA A N 1
ATOM 1196 C CA . ALA A 1 166 ? -11.417 -14.235 9.398 1.00 94.44 166 ALA A CA 1
ATOM 1197 C C . ALA A 1 166 ? -11.140 -15.569 10.105 1.00 94.44 166 ALA A C 1
ATOM 1199 O O . ALA A 1 166 ? -12.060 -16.362 10.276 1.00 94.44 166 ALA A O 1
ATOM 1200 N N . PHE A 1 167 ? -9.896 -15.790 10.532 1.00 92.88 167 PHE A N 1
ATOM 1201 C CA . PHE A 1 167 ? -9.472 -16.993 11.239 1.00 92.88 167 PHE A CA 1
ATOM 1202 C C . PHE A 1 167 ? -10.205 -17.157 12.572 1.00 92.88 167 PHE A C 1
ATOM 1204 O O . PHE A 1 167 ? -10.743 -18.225 12.833 1.00 92.88 167 PHE A O 1
ATOM 1211 N N . GLU A 1 168 ? -10.295 -16.092 13.374 1.00 88.38 168 GLU A N 1
ATOM 1212 C CA . GLU A 1 168 ? -11.017 -16.112 14.655 1.00 88.38 168 GLU A CA 1
ATOM 1213 C C . GLU A 1 168 ? -12.489 -16.506 14.498 1.00 88.38 168 GLU A C 1
ATOM 1215 O O . GLU A 1 168 ? -13.022 -17.221 15.334 1.00 88.38 168 GLU A O 1
ATOM 1220 N N . ARG A 1 169 ? -13.131 -16.115 13.394 1.00 85.50 169 ARG A N 1
ATOM 1221 C CA . ARG A 1 169 ? -14.531 -16.467 13.114 1.00 85.50 169 ARG A CA 1
ATOM 1222 C C . ARG A 1 169 ? -14.731 -17.899 12.626 1.00 85.50 169 ARG A C 1
ATOM 1224 O O . ARG A 1 169 ? -15.874 -18.345 12.554 1.00 85.50 169 ARG A O 1
ATOM 1231 N N . ALA A 1 170 ? -13.663 -18.555 12.180 1.00 87.25 170 ALA A N 1
ATOM 1232 C CA . ALA A 1 170 ? -13.707 -19.886 11.584 1.00 87.25 170 ALA A CA 1
ATOM 1233 C C . ALA A 1 170 ? -13.217 -20.994 12.532 1.00 87.25 170 ALA A C 1
ATOM 1235 O O . ALA A 1 170 ? -13.515 -22.160 12.272 1.00 87.25 170 ALA A O 1
ATOM 1236 N N . ALA A 1 171 ? -12.450 -20.637 13.567 1.00 76.69 171 ALA A N 1
ATOM 1237 C CA . ALA A 1 171 ? -11.940 -21.537 14.602 1.00 76.69 171 ALA A CA 1
ATOM 1238 C C . ALA A 1 171 ? -12.979 -21.785 15.707 1.00 76.69 171 ALA A C 1
ATOM 1240 O O . ALA A 1 171 ? -12.991 -22.922 16.230 1.00 76.69 171 ALA A O 1
#

Radius of gyration: 17.73 Å; chains: 1; bounding box: 48×38×44 Å